Protein AF-X1VQ54-F1 (afdb_monomer_lite)

pLDDT: mean 82.46, std 8.36, range [36.72, 93.38]

InterPro domains:
  IPR002781 Transmembrane protein TauE-like, transmembrane domain [PF01925] (7-146)

Foldseek 3Di:
DLVVVLVVLVVVLVVLVVVVVVVCVVCVVVDDPQADPVQLVVLQVVLLVVVLVVLHNLVSSLVSCVVSVRDDLVCSVVCCCSSCSNSVSVSVVVCPVPPDDDPVVVVVVVVVVVVCCVVVVVVVVPDDSVVVVVVVVVVSVVVVVVVVCCVVVVDVPPDD

Structure (mmCIF, N/CA/C/O backbone):
data_AF-X1VQ54-F1
#
_entry.id   AF-X1VQ54-F1
#
loop_
_atom_site.group_PDB
_atom_site.id
_atom_site.type_symbol
_atom_site.label_atom_id
_atom_site.label_alt_id
_atom_site.label_comp_id
_atom_site.label_asym_id
_atom_site.label_entity_id
_atom_site.label_seq_id
_atom_site.pdbx_PDB_ins_code
_atom_site.Cartn_x
_atom_site.Cartn_y
_atom_site.Cartn_z
_atom_site.occupancy
_atom_site.B_iso_or_equiv
_atom_site.auth_seq_id
_atom_site.auth_comp_id
_atom_site.auth_asym_id
_atom_site.auth_atom_id
_atom_site.pdbx_PDB_model_num
ATOM 1 N N . MET A 1 1 ? 18.776 -9.494 -11.725 1.00 70.81 1 MET A N 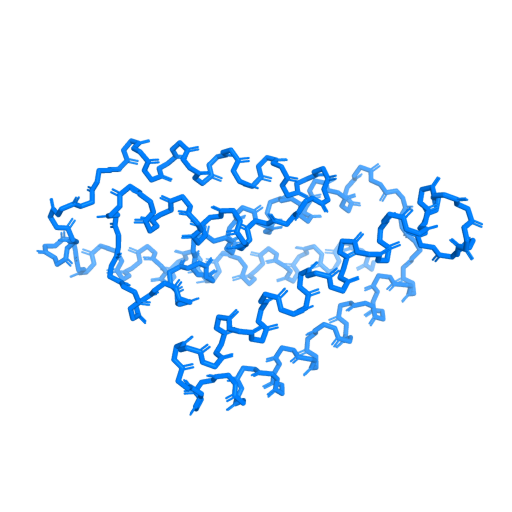1
ATOM 2 C CA . MET A 1 1 ? 18.404 -8.193 -11.116 1.00 70.81 1 MET A CA 1
ATOM 3 C C . MET A 1 1 ? 16.919 -8.109 -10.772 1.00 70.81 1 MET A C 1
ATOM 5 O O . ME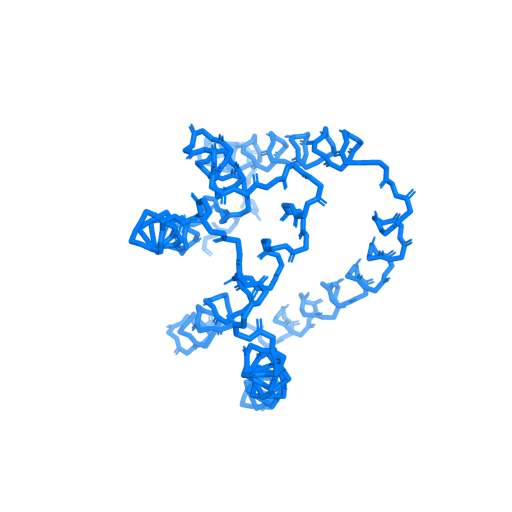T A 1 1 ? 16.638 -7.905 -9.602 1.00 70.81 1 MET A O 1
ATOM 9 N N . ILE A 1 2 ? 15.980 -8.346 -11.703 1.00 76.31 2 ILE A N 1
ATOM 10 C CA . ILE A 1 2 ? 14.527 -8.395 -11.397 1.00 76.31 2 ILE A CA 1
ATOM 11 C C . ILE A 1 2 ? 14.211 -9.440 -10.317 1.00 76.31 2 ILE A C 1
ATOM 13 O O . ILE A 1 2 ? 13.549 -9.127 -9.334 1.00 76.31 2 ILE A O 1
ATOM 17 N N . ALA A 1 3 ? 14.794 -10.638 -10.428 1.00 79.38 3 ALA A N 1
ATOM 18 C CA . ALA A 1 3 ? 14.690 -11.669 -9.394 1.00 79.38 3 ALA A CA 1
ATOM 19 C C . ALA A 1 3 ? 15.133 -11.178 -8.002 1.00 79.38 3 ALA A C 1
ATOM 21 O O . ALA A 1 3 ? 14.549 -11.579 -7.010 1.00 79.38 3 ALA A O 1
ATOM 22 N N . GLY A 1 4 ? 16.108 -10.265 -7.915 1.00 83.56 4 GLY A N 1
ATOM 23 C CA . GLY A 1 4 ? 16.537 -9.680 -6.641 1.00 83.56 4 GLY A CA 1
ATOM 24 C C . GLY A 1 4 ? 15.477 -8.768 -6.019 1.00 83.56 4 GLY A C 1
ATOM 25 O O . GLY A 1 4 ? 15.267 -8.824 -4.812 1.00 83.56 4 GLY A O 1
ATOM 26 N N . ILE A 1 5 ? 14.766 -7.984 -6.838 1.00 84.06 5 ILE A N 1
ATOM 27 C CA . ILE A 1 5 ? 13.640 -7.146 -6.391 1.00 84.06 5 ILE A CA 1
ATOM 28 C C . ILE A 1 5 ? 12.484 -8.032 -5.920 1.00 84.06 5 ILE A C 1
ATOM 30 O O . ILE A 1 5 ? 11.935 -7.797 -4.851 1.00 84.06 5 ILE A O 1
ATOM 34 N N . LEU A 1 6 ? 12.162 -9.083 -6.677 1.00 86.62 6 LEU A N 1
ATOM 35 C CA . LEU A 1 6 ? 11.124 -10.049 -6.311 1.00 86.62 6 LEU A CA 1
ATOM 36 C C . LEU A 1 6 ? 11.483 -10.831 -5.039 1.00 86.62 6 LEU A C 1
ATOM 38 O O . LEU A 1 6 ? 10.632 -11.013 -4.175 1.00 86.62 6 LEU A O 1
ATOM 42 N N . CYS A 1 7 ? 12.744 -11.240 -4.875 1.00 87.75 7 CYS A N 1
ATOM 43 C CA . CYS A 1 7 ? 13.232 -11.852 -3.640 1.00 87.75 7 CYS A CA 1
ATOM 44 C C . CYS A 1 7 ? 13.116 -10.886 -2.456 1.00 87.75 7 CYS A C 1
ATOM 46 O O . CYS A 1 7 ? 12.629 -11.284 -1.402 1.00 87.75 7 CYS A O 1
ATOM 48 N N . ALA A 1 8 ? 13.530 -9.626 -2.620 1.00 88.62 8 ALA A N 1
ATOM 49 C CA . ALA A 1 8 ? 13.418 -8.615 -1.571 1.00 88.62 8 ALA A CA 1
ATOM 50 C C . ALA A 1 8 ? 11.953 -8.365 -1.185 1.00 88.62 8 ALA A C 1
ATOM 52 O O . ALA A 1 8 ? 11.623 -8.393 -0.001 1.00 88.62 8 ALA A O 1
ATOM 53 N N . LEU A 1 9 ? 11.070 -8.204 -2.176 1.00 89.69 9 LEU A N 1
ATOM 54 C CA . LEU A 1 9 ? 9.629 -8.083 -1.968 1.00 89.69 9 LEU A CA 1
ATOM 55 C C . LEU A 1 9 ? 9.089 -9.303 -1.215 1.00 89.69 9 LEU A C 1
ATOM 57 O O . LEU A 1 9 ? 8.417 -9.144 -0.206 1.00 89.69 9 LEU A O 1
ATOM 61 N N . GLY A 1 10 ? 9.461 -10.514 -1.632 1.00 90.44 10 GLY A N 1
ATOM 62 C CA . GLY A 1 10 ? 9.018 -11.758 -1.003 1.00 90.44 10 GLY A CA 1
ATOM 63 C C . GLY A 1 10 ? 9.455 -11.877 0.451 1.00 90.44 10 GLY A C 1
ATOM 64 O O . GLY A 1 10 ? 8.639 -12.202 1.307 1.00 90.44 10 GLY A O 1
ATOM 65 N N . VAL A 1 11 ? 10.714 -11.554 0.759 1.00 92.75 11 VAL A N 1
ATOM 66 C CA . VAL A 1 11 ? 11.225 -11.556 2.139 1.00 92.75 11 VAL A CA 1
ATOM 67 C C . VAL A 1 11 ? 10.475 -10.542 3.002 1.00 92.75 11 VAL A C 1
ATOM 69 O O . VAL A 1 11 ? 10.078 -10.875 4.119 1.00 92.75 11 VAL A O 1
ATOM 72 N N . LEU A 1 12 ? 10.232 -9.332 2.490 1.00 91.00 12 LEU A N 1
ATOM 73 C CA . LEU A 1 12 ? 9.476 -8.301 3.206 1.00 91.00 12 LEU A CA 1
ATOM 74 C C . LEU A 1 12 ? 8.020 -8.724 3.437 1.00 91.00 12 LEU A C 1
ATOM 76 O O . LEU A 1 12 ? 7.526 -8.610 4.558 1.00 91.00 12 LEU A O 1
ATOM 80 N N . THR A 1 13 ? 7.351 -9.270 2.419 1.00 91.88 13 THR A N 1
ATOM 81 C CA . THR A 1 13 ? 5.968 -9.751 2.521 1.00 91.88 13 THR A CA 1
ATOM 82 C C . THR A 1 13 ? 5.853 -10.930 3.484 1.00 91.88 13 THR A 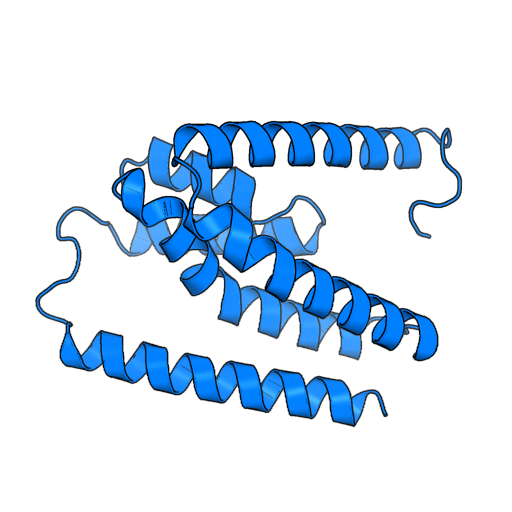C 1
ATOM 84 O O . THR A 1 13 ? 4.932 -10.954 4.295 1.00 91.88 13 THR A O 1
ATOM 87 N N . ILE A 1 14 ? 6.794 -11.881 3.464 1.00 92.81 14 ILE A N 1
ATOM 88 C CA . ILE A 1 14 ? 6.825 -13.008 4.411 1.00 92.81 14 ILE A CA 1
ATOM 89 C C . ILE A 1 14 ? 7.079 -12.506 5.836 1.00 92.81 14 ILE A C 1
ATOM 91 O O . ILE A 1 14 ? 6.402 -12.942 6.766 1.00 92.81 14 ILE A O 1
ATOM 95 N N . GLY A 1 15 ? 8.021 -11.576 6.021 1.00 92.25 15 GLY A N 1
ATOM 96 C CA . GLY A 1 15 ? 8.297 -10.967 7.323 1.00 92.25 15 GLY A CA 1
ATOM 97 C C . GLY A 1 15 ? 7.072 -10.252 7.894 1.00 92.25 15 GLY A C 1
ATOM 98 O O . GLY A 1 15 ? 6.701 -10.477 9.048 1.00 92.25 15 GLY A O 1
ATOM 99 N N . PHE A 1 16 ? 6.395 -9.459 7.061 1.00 92.38 16 PHE A N 1
ATOM 100 C CA . PHE A 1 16 ? 5.136 -8.806 7.406 1.00 92.38 16 PHE A CA 1
ATOM 101 C C . PHE A 1 16 ? 4.037 -9.820 7.737 1.00 92.38 16 PHE A C 1
ATOM 103 O O . PHE A 1 16 ? 3.421 -9.720 8.796 1.00 92.38 16 PHE A O 1
ATOM 110 N N . ALA A 1 17 ? 3.825 -10.831 6.889 1.00 91.06 17 ALA A N 1
ATOM 111 C CA . ALA A 1 17 ? 2.824 -11.869 7.112 1.00 91.06 17 ALA A CA 1
ATOM 112 C C . ALA A 1 17 ? 3.083 -12.623 8.424 1.00 91.06 17 ALA A C 1
ATOM 114 O O . ALA A 1 17 ? 2.154 -12.860 9.189 1.00 91.06 17 ALA A O 1
ATOM 115 N N . GLY A 1 18 ? 4.343 -12.937 8.739 1.00 90.81 18 GLY A N 1
ATOM 116 C CA . GLY A 1 18 ? 4.722 -13.563 10.003 1.00 90.81 18 GLY A CA 1
ATOM 117 C C . GLY A 1 18 ? 4.394 -12.698 11.223 1.00 90.81 18 GLY A C 1
ATOM 118 O O . GLY A 1 18 ? 3.883 -13.214 12.217 1.00 90.81 18 GLY A O 1
ATOM 119 N N . TYR A 1 19 ? 4.648 -11.387 11.156 1.00 91.00 19 TYR A N 1
ATOM 120 C CA . TYR A 1 19 ? 4.283 -10.455 12.228 1.00 91.00 19 TYR A CA 1
ATOM 121 C C . TYR A 1 19 ? 2.762 -10.310 12.359 1.00 91.00 19 TYR A C 1
ATOM 123 O O . TYR A 1 19 ? 2.226 -10.399 13.462 1.00 91.00 19 TYR A O 1
ATOM 131 N N . PHE A 1 20 ? 2.063 -10.176 11.232 1.00 89.38 20 PHE A N 1
ATOM 132 C CA . PHE A 1 20 ? 0.610 -10.071 11.177 1.00 89.38 20 PHE A CA 1
ATOM 133 C C . PHE A 1 20 ? -0.080 -11.327 11.725 1.00 89.38 20 PHE A C 1
ATOM 135 O O . PHE A 1 20 ? -0.980 -11.214 12.551 1.00 89.38 20 PHE A O 1
ATOM 142 N N . LEU A 1 21 ? 0.377 -12.531 11.354 1.00 88.12 21 LEU A N 1
ATOM 143 C CA . LEU A 1 21 ? -0.151 -13.789 11.895 1.00 88.12 21 LEU A CA 1
ATOM 144 C C . LEU A 1 21 ? 0.087 -13.903 13.402 1.00 88.12 21 LEU A C 1
ATOM 146 O O . LEU A 1 21 ? -0.803 -14.354 14.121 1.00 88.12 21 LEU A O 1
ATOM 150 N N . LYS A 1 22 ? 1.270 -13.506 13.887 1.00 89.12 22 LYS A N 1
ATOM 151 C CA . LYS A 1 22 ? 1.572 -13.507 15.324 1.00 89.12 22 LYS A CA 1
ATOM 152 C C . LYS A 1 22 ? 0.650 -12.564 16.090 1.00 89.12 22 LYS A C 1
ATOM 154 O O . LYS A 1 22 ? 0.100 -12.980 17.106 1.00 89.12 22 LYS A O 1
ATOM 159 N N . ASP A 1 23 ? 0.458 -11.339 15.605 1.00 87.25 23 ASP A N 1
ATOM 160 C CA . ASP A 1 23 ? -0.421 -10.363 16.259 1.00 87.25 23 ASP A CA 1
ATOM 161 C C . ASP A 1 23 ? -1.888 -10.815 16.202 1.00 87.25 23 ASP A C 1
ATOM 163 O O . ASP A 1 23 ? -2.595 -10.756 17.208 1.00 87.25 23 ASP A O 1
ATOM 167 N N . LEU A 1 24 ? -2.315 -11.394 15.074 1.00 84.88 24 LEU A N 1
ATOM 168 C CA . LEU A 1 24 ? -3.650 -11.965 14.920 1.00 84.88 24 LEU A CA 1
ATOM 169 C C . LEU A 1 24 ? -3.884 -13.117 15.899 1.00 84.88 24 LEU A C 1
ATOM 171 O O . LEU A 1 24 ? -4.931 -13.156 16.529 1.00 84.88 24 LEU A O 1
ATOM 175 N N . LEU A 1 25 ? -2.926 -14.042 16.047 1.00 84.38 25 LEU A N 1
ATOM 176 C CA . LEU A 1 25 ? -3.008 -15.175 16.977 1.00 84.38 25 LEU A CA 1
ATOM 177 C C . LEU A 1 25 ? -2.990 -14.735 18.445 1.00 84.38 25 LEU A C 1
ATOM 179 O O . LEU A 1 25 ? -3.721 -15.306 19.249 1.00 84.38 25 LEU A O 1
ATOM 183 N N . ALA A 1 26 ? -2.183 -13.729 18.787 1.00 82.94 26 ALA A N 1
ATOM 184 C CA . ALA A 1 26 ? -2.061 -13.221 20.151 1.00 82.94 26 ALA A CA 1
ATOM 185 C C . ALA A 1 26 ? -3.274 -12.388 20.599 1.00 82.94 26 ALA A C 1
ATOM 187 O O . ALA A 1 26 ? -3.553 -12.308 21.793 1.00 82.94 26 ALA A O 1
ATOM 188 N N . LYS A 1 27 ? -3.997 -11.765 19.659 1.00 83.62 27 LYS A N 1
ATOM 189 C CA . LYS A 1 27 ? -5.131 -10.869 19.940 1.00 83.62 27 LYS A CA 1
ATOM 190 C C . LYS A 1 27 ? -6.456 -11.351 19.345 1.00 83.62 27 LYS A C 1
ATOM 192 O O . LYS A 1 27 ? -7.350 -10.535 19.132 1.00 83.62 27 LYS A O 1
ATOM 197 N N . LYS A 1 28 ? -6.624 -12.661 19.118 1.00 69.62 28 LYS A N 1
ATOM 198 C CA . LYS A 1 28 ? -7.872 -13.242 18.573 1.00 69.62 28 LYS A CA 1
ATOM 199 C C . LYS A 1 28 ? -9.127 -12.861 19.359 1.00 69.62 28 LYS A C 1
ATOM 201 O O . LYS A 1 28 ? -10.188 -12.722 18.763 1.00 69.62 28 LYS A O 1
ATOM 206 N N . ASP A 1 29 ? -8.992 -12.637 20.663 1.00 66.12 29 ASP A N 1
ATOM 207 C CA . ASP A 1 29 ? -10.110 -12.260 21.535 1.00 66.12 29 ASP A CA 1
ATOM 208 C C . ASP A 1 29 ? -10.461 -10.758 21.483 1.00 66.12 29 ASP A C 1
ATOM 210 O O . ASP A 1 29 ? -11.489 -10.348 22.017 1.00 66.12 29 ASP A O 1
ATOM 214 N N . ASN A 1 30 ? -9.638 -9.934 20.819 1.00 73.25 30 ASN A N 1
ATOM 215 C CA . ASN A 1 30 ? -9.803 -8.478 20.669 1.00 73.25 30 ASN A CA 1
ATOM 216 C C . ASN A 1 30 ? -10.237 -8.058 19.251 1.00 73.25 30 ASN A C 1
ATOM 218 O O . ASN A 1 30 ? -10.023 -6.916 18.844 1.00 73.25 30 ASN A O 1
ATOM 222 N N . LEU A 1 31 ? -10.826 -8.970 18.477 1.00 73.75 31 LEU A N 1
ATOM 223 C CA . LEU A 1 31 ? -11.374 -8.636 17.163 1.00 73.75 31 LEU A CA 1
ATOM 224 C C . LEU A 1 31 ? -12.628 -7.758 17.305 1.00 73.75 31 LEU A C 1
ATOM 226 O O . LEU A 1 31 ? -13.429 -7.945 18.226 1.00 73.75 31 LEU A O 1
ATOM 230 N N . GLU A 1 32 ? -12.809 -6.808 16.384 1.00 68.75 32 GLU A N 1
ATOM 231 C CA . GLU A 1 32 ? -14.025 -5.992 16.330 1.00 68.75 32 GLU A CA 1
ATOM 232 C C . GLU A 1 32 ? -15.241 -6.902 16.092 1.00 68.75 32 GLU A C 1
ATOM 234 O O . GLU A 1 32 ? -15.343 -7.588 15.076 1.00 68.75 32 GLU A O 1
ATOM 239 N N . LYS A 1 33 ? -16.161 -6.931 17.063 1.00 64.56 33 LYS A N 1
ATOM 240 C CA . LYS A 1 33 ? -17.336 -7.822 17.051 1.00 64.56 33 LYS A CA 1
ATOM 241 C C . LYS A 1 33 ? -18.402 -7.399 16.040 1.00 64.56 33 LYS A C 1
ATOM 243 O O . LYS A 1 33 ? -19.221 -8.224 15.648 1.00 64.56 33 LYS A O 1
ATOM 248 N N . ASP A 1 34 ? -18.370 -6.137 15.621 1.00 66.81 34 ASP A N 1
ATOM 249 C CA . ASP A 1 34 ? -19.335 -5.546 14.691 1.00 66.81 34 ASP A CA 1
ATOM 250 C C . ASP A 1 34 ? -18.922 -5.715 13.214 1.00 66.81 34 ASP A C 1
ATOM 252 O O . ASP A 1 34 ? -19.707 -5.436 12.305 1.00 66.81 34 ASP A O 1
ATOM 256 N N . THR A 1 35 ? -17.704 -6.205 12.952 1.00 74.31 35 THR A N 1
ATOM 257 C CA . THR A 1 35 ? -17.192 -6.415 11.594 1.00 74.31 35 THR A CA 1
ATOM 258 C C . THR A 1 35 ? -17.646 -7.764 11.045 1.00 74.31 35 THR A C 1
ATOM 260 O O . THR A 1 35 ? -17.319 -8.831 11.565 1.00 74.31 35 THR A O 1
ATOM 263 N N . ASN A 1 36 ? -18.355 -7.736 9.920 1.00 82.25 36 ASN A N 1
ATOM 264 C CA . ASN A 1 36 ? -18.716 -8.934 9.185 1.00 82.25 36 ASN A CA 1
ATOM 265 C C . ASN A 1 36 ? -17.584 -9.313 8.223 1.00 82.25 36 ASN A C 1
ATOM 267 O O . ASN A 1 36 ? -17.372 -8.671 7.191 1.00 82.25 36 ASN A O 1
ATOM 271 N N . PHE A 1 37 ? -16.897 -10.412 8.538 1.00 81.19 37 PHE A N 1
ATOM 272 C CA . PHE A 1 37 ? -15.783 -10.920 7.741 1.00 81.19 37 PHE A CA 1
ATOM 273 C C . PHE A 1 37 ? -16.144 -11.139 6.264 1.00 81.19 37 PHE A C 1
ATOM 275 O O . PHE A 1 37 ? -15.341 -10.822 5.393 1.00 81.19 37 PHE A O 1
ATOM 282 N N . ALA A 1 38 ? -17.352 -11.625 5.959 1.00 84.44 38 ALA A N 1
ATOM 283 C CA . ALA A 1 38 ? -17.765 -11.879 4.579 1.00 84.44 38 ALA A CA 1
ATOM 284 C C . ALA A 1 38 ? -17.928 -10.577 3.778 1.00 84.44 38 ALA A C 1
ATOM 286 O O . ALA A 1 38 ? -17.527 -10.509 2.617 1.00 84.44 38 ALA A O 1
ATOM 287 N N . ILE A 1 39 ? -18.467 -9.528 4.409 1.00 84.31 39 ILE A N 1
ATOM 288 C CA . ILE A 1 39 ? -18.622 -8.208 3.783 1.00 84.31 39 ILE A CA 1
ATOM 289 C C . ILE A 1 39 ? -17.247 -7.567 3.587 1.00 84.31 39 ILE A C 1
ATOM 291 O O . ILE A 1 39 ? -16.939 -7.112 2.489 1.00 84.31 39 ILE A O 1
ATOM 295 N N . ALA A 1 40 ? -16.394 -7.582 4.613 1.00 85.50 40 ALA A N 1
ATOM 296 C CA . ALA A 1 40 ? -15.042 -7.035 4.528 1.00 85.50 40 ALA A CA 1
ATOM 297 C C . ALA A 1 40 ? -14.183 -7.756 3.470 1.00 85.50 40 ALA A C 1
ATOM 299 O O . ALA A 1 40 ? -13.487 -7.100 2.695 1.00 85.50 40 ALA A O 1
ATOM 300 N N . ALA A 1 41 ? -14.276 -9.088 3.385 1.00 86.19 41 ALA A N 1
ATOM 301 C CA . ALA A 1 41 ? -13.594 -9.882 2.366 1.00 86.19 41 ALA A CA 1
ATOM 302 C C . ALA A 1 41 ? -14.125 -9.587 0.955 1.00 86.19 41 ALA A C 1
ATOM 304 O O . ALA A 1 41 ? -13.332 -9.424 0.030 1.00 86.19 41 ALA A O 1
ATOM 305 N N . GLY A 1 42 ? -15.447 -9.461 0.792 1.00 89.62 42 GLY A N 1
ATOM 306 C CA . GLY A 1 42 ? -16.063 -9.081 -0.480 1.00 89.62 42 GLY A CA 1
ATOM 307 C C . GLY A 1 42 ? -15.626 -7.692 -0.948 1.00 89.62 42 GLY A C 1
ATOM 308 O O . GLY A 1 42 ? -15.237 -7.531 -2.102 1.00 89.62 42 GLY A O 1
ATOM 309 N N . ILE A 1 43 ? -15.610 -6.708 -0.041 1.00 89.25 43 ILE A N 1
ATOM 310 C CA . ILE A 1 43 ? -15.095 -5.361 -0.317 1.00 89.25 43 ILE A CA 1
ATOM 311 C C . ILE A 1 43 ? -13.632 -5.448 -0.750 1.00 89.25 43 ILE A C 1
ATOM 313 O O . ILE A 1 43 ? -13.310 -4.989 -1.839 1.00 89.25 43 ILE A O 1
ATOM 317 N N . GLY A 1 44 ? -12.772 -6.079 0.055 1.00 88.31 44 GLY A N 1
ATOM 318 C CA . GLY A 1 44 ? -11.341 -6.188 -0.233 1.00 88.31 44 GLY A CA 1
ATOM 319 C C . GLY A 1 44 ? -11.043 -6.894 -1.557 1.00 88.31 44 GLY A C 1
ATOM 320 O O . GLY A 1 44 ? -10.149 -6.475 -2.289 1.00 88.31 44 GLY A O 1
ATOM 321 N N . PHE A 1 45 ? -11.803 -7.937 -1.899 1.00 88.94 45 PHE A N 1
ATOM 322 C CA . PHE A 1 45 ? -11.670 -8.623 -3.182 1.00 88.94 45 PHE A CA 1
ATOM 323 C C . PHE A 1 45 ? -12.015 -7.697 -4.349 1.00 88.94 45 PHE A C 1
ATOM 325 O O . PHE A 1 45 ? -11.220 -7.547 -5.271 1.00 88.94 45 PHE A O 1
ATOM 332 N N . VAL A 1 46 ? -13.176 -7.038 -4.291 1.00 89.12 46 VAL A N 1
ATOM 333 C CA . VAL A 1 46 ? -13.637 -6.142 -5.357 1.00 89.12 46 VAL A CA 1
ATOM 334 C C . VAL A 1 46 ? -12.683 -4.958 -5.521 1.00 89.12 46 VAL A C 1
ATOM 336 O O . VAL A 1 46 ? -12.314 -4.618 -6.642 1.00 89.12 46 VAL A O 1
ATOM 339 N N . THR A 1 47 ? -12.239 -4.346 -4.423 1.00 90.31 47 THR A N 1
ATOM 340 C CA . THR A 1 47 ? -11.379 -3.158 -4.474 1.00 90.31 47 THR A CA 1
ATOM 341 C C . THR A 1 47 ? -9.982 -3.466 -4.989 1.00 90.31 47 THR A C 1
ATOM 343 O O . THR A 1 47 ? -9.486 -2.703 -5.808 1.00 90.31 47 THR A O 1
ATOM 346 N N . ASN A 1 48 ? -9.368 -4.575 -4.567 1.00 90.12 48 ASN A N 1
ATOM 347 C CA . ASN A 1 48 ? -8.051 -4.976 -5.076 1.00 90.12 48 ASN A CA 1
ATOM 348 C C . ASN A 1 48 ? -8.140 -5.514 -6.513 1.00 90.12 48 ASN A C 1
ATOM 350 O O . ASN A 1 48 ? -7.268 -5.250 -7.329 1.00 90.12 48 ASN A O 1
ATOM 354 N N . PHE A 1 49 ? -9.245 -6.166 -6.897 1.00 87.31 49 PHE A N 1
ATOM 355 C CA . PHE A 1 49 ? -9.474 -6.514 -8.301 1.00 87.31 49 PHE A CA 1
ATOM 356 C C . PHE A 1 49 ? -9.511 -5.266 -9.193 1.00 87.31 49 PHE A C 1
ATOM 358 O O . PHE A 1 49 ? -8.833 -5.208 -10.214 1.00 87.31 49 PHE A O 1
ATOM 365 N N . PHE A 1 50 ? -10.250 -4.229 -8.797 1.00 85.31 50 PHE A N 1
ATOM 366 C CA . PHE A 1 50 ? -10.256 -2.959 -9.526 1.00 85.31 50 PHE A CA 1
ATOM 367 C C . PHE A 1 50 ? -8.917 -2.205 -9.447 1.00 85.31 50 PHE A C 1
ATOM 369 O O . PHE A 1 50 ? -8.611 -1.430 -10.357 1.00 85.31 50 PHE A O 1
ATOM 376 N N . ASP A 1 51 ? -8.098 -2.455 -8.423 1.00 87.50 51 ASP A N 1
ATOM 377 C CA . ASP A 1 51 ? -6.732 -1.930 -8.329 1.00 87.50 51 ASP A CA 1
ATOM 378 C C . ASP A 1 51 ? -5.850 -2.458 -9.464 1.00 87.50 51 ASP A C 1
ATOM 380 O O . ASP A 1 51 ? -5.188 -1.679 -10.146 1.00 87.50 51 ASP A O 1
ATOM 384 N N . THR A 1 52 ? -5.974 -3.748 -9.799 1.00 83.75 52 THR A N 1
ATOM 385 C CA . THR A 1 52 ? -5.280 -4.332 -10.964 1.00 83.75 52 THR A CA 1
ATOM 386 C C . THR A 1 52 ? -5.677 -3.697 -12.302 1.00 83.75 52 THR A C 1
ATOM 388 O O . THR A 1 52 ? -4.914 -3.747 -13.265 1.00 83.75 52 THR A O 1
ATOM 391 N N . LEU A 1 53 ? -6.850 -3.058 -12.369 1.00 80.50 53 LEU A N 1
ATOM 392 C CA . LEU A 1 53 ? -7.316 -2.300 -13.536 1.00 80.50 53 LEU A CA 1
ATOM 393 C C . LEU A 1 53 ? -6.882 -0.822 -13.505 1.00 80.50 53 LEU A C 1
ATOM 395 O O . LEU A 1 53 ? -7.208 -0.067 -14.423 1.00 80.50 53 LEU A O 1
ATOM 399 N N . GLY A 1 54 ? -6.153 -0.404 -12.467 1.00 72.81 54 GLY A N 1
ATOM 400 C CA . GLY A 1 54 ? -5.608 0.941 -12.296 1.00 72.81 54 GLY A CA 1
ATOM 401 C C . GLY A 1 54 ? -6.527 1.925 -11.571 1.00 72.81 54 GLY A C 1
ATOM 402 O O . GLY A 1 54 ? -6.258 3.122 -11.604 1.00 72.81 54 GLY A O 1
ATOM 403 N N . ILE A 1 55 ? -7.615 1.469 -10.936 1.00 77.19 55 ILE A N 1
ATOM 404 C CA . ILE A 1 55 ? -8.557 2.358 -10.224 1.00 77.19 55 ILE A CA 1
ATOM 405 C C . ILE A 1 55 ? -8.008 2.796 -8.853 1.00 77.19 55 ILE A C 1
ATOM 407 O O . ILE A 1 55 ? -8.333 3.889 -8.384 1.00 77.19 55 ILE A O 1
ATOM 411 N N . GLY A 1 56 ? -7.163 1.976 -8.220 1.00 77.94 56 GLY A N 1
ATOM 412 C CA . GLY A 1 56 ? -6.692 2.181 -6.850 1.00 77.94 56 GLY A CA 1
ATOM 413 C C . GLY A 1 56 ? -7.563 1.463 -5.813 1.00 77.94 56 GLY A C 1
ATOM 414 O O . GLY A 1 56 ? -8.788 1.575 -5.836 1.00 77.94 56 GLY A O 1
ATOM 415 N N . SER A 1 57 ? -6.947 0.778 -4.847 1.00 82.69 57 SER A N 1
ATOM 416 C CA . SER A 1 57 ? -7.659 0.058 -3.773 1.00 82.69 57 SER A CA 1
ATOM 417 C C . SER A 1 57 ? -8.065 0.940 -2.582 1.00 82.69 57 SER A C 1
ATOM 419 O O . SER A 1 57 ? -9.133 0.750 -2.001 1.00 82.69 57 SER A O 1
ATOM 421 N N . PHE A 1 58 ? -7.268 1.952 -2.224 1.00 81.19 58 PHE A N 1
ATOM 422 C CA . PHE A 1 58 ? -7.426 2.707 -0.966 1.00 81.19 58 PHE A CA 1
ATOM 423 C C . PHE A 1 58 ? -8.719 3.535 -0.894 1.00 81.19 58 PHE A C 1
ATOM 425 O O . PHE A 1 58 ? -9.396 3.561 0.138 1.00 81.19 58 PHE A O 1
ATOM 432 N N . ALA A 1 59 ? -9.084 4.205 -1.989 1.00 78.81 59 ALA A N 1
ATOM 433 C CA . ALA A 1 59 ? -10.270 5.055 -2.058 1.00 78.81 59 ALA A CA 1
ATOM 434 C C . ALA A 1 59 ? -11.589 4.268 -1.990 1.00 78.81 59 ALA A C 1
ATOM 436 O O . ALA A 1 59 ? -12.399 4.547 -1.096 1.00 78.81 59 ALA A O 1
ATOM 437 N N . PRO A 1 60 ? -11.826 3.276 -2.875 1.00 83.75 60 PRO A N 1
ATOM 438 C CA . PRO A 1 60 ? -13.064 2.513 -2.832 1.00 83.75 60 PRO A CA 1
ATOM 439 C C . PRO A 1 60 ? -13.149 1.657 -1.564 1.00 83.75 60 PRO A C 1
ATOM 441 O O . PRO A 1 60 ? -14.235 1.528 -1.002 1.00 83.75 60 PRO A O 1
ATOM 444 N N . MET A 1 61 ? -12.024 1.156 -1.039 1.00 87.19 61 MET A N 1
ATOM 445 C CA . MET A 1 61 ? -12.019 0.401 0.215 1.00 87.19 61 MET A CA 1
ATOM 446 C C . MET A 1 61 ? -12.400 1.279 1.410 1.00 87.19 61 MET A C 1
ATOM 448 O O . MET A 1 61 ? -13.234 0.870 2.214 1.00 87.19 61 MET A O 1
ATOM 452 N N . THR A 1 62 ? -11.908 2.521 1.480 1.00 84.50 62 THR A N 1
ATOM 453 C CA . THR A 1 62 ? -12.357 3.503 2.486 1.00 84.50 62 THR A CA 1
ATOM 454 C C . THR A 1 62 ? -13.863 3.758 2.392 1.00 84.50 62 THR A C 1
ATOM 456 O O . THR A 1 62 ? -14.568 3.720 3.403 1.00 84.50 62 THR A O 1
ATOM 459 N N . ALA A 1 63 ? -14.368 4.016 1.181 1.00 83.75 63 ALA A N 1
ATOM 460 C CA . ALA A 1 63 ? -15.771 4.351 0.956 1.00 83.75 63 ALA A CA 1
ATOM 461 C C . ALA A 1 63 ? -16.710 3.195 1.332 1.00 83.75 63 ALA A C 1
ATOM 463 O O . ALA A 1 63 ? -17.712 3.409 2.015 1.00 83.75 63 ALA A O 1
ATOM 464 N N . LEU A 1 64 ? -16.367 1.970 0.929 1.00 85.38 64 LEU A N 1
ATOM 465 C CA . LEU A 1 64 ? -17.175 0.783 1.189 1.00 85.38 64 LEU A CA 1
ATOM 466 C C . LEU A 1 64 ? -17.116 0.369 2.661 1.00 85.38 64 LEU A C 1
ATOM 468 O O . LEU A 1 64 ? -18.160 0.139 3.264 1.00 85.38 64 LEU A O 1
ATOM 472 N N . LEU A 1 65 ? -15.933 0.338 3.279 1.00 85.69 65 LEU A N 1
ATOM 473 C CA . LEU A 1 65 ? -15.806 -0.032 4.693 1.00 85.69 65 LEU A CA 1
ATOM 474 C C . LEU A 1 65 ? -16.574 0.928 5.607 1.00 85.69 65 LEU A C 1
ATOM 476 O O . LEU A 1 65 ? -17.237 0.488 6.547 1.00 85.69 65 LEU A O 1
ATOM 480 N N . ARG A 1 66 ? -16.564 2.226 5.286 1.00 81.19 66 ARG A N 1
ATOM 481 C CA . ARG A 1 66 ? -17.361 3.231 5.993 1.00 81.19 66 ARG A CA 1
ATOM 482 C C . ARG A 1 66 ? -18.854 3.117 5.684 1.00 81.19 66 ARG A C 1
ATOM 484 O O . ARG A 1 66 ? -19.673 3.189 6.597 1.00 81.19 66 ARG A O 1
ATOM 491 N N . GLY A 1 67 ? -19.215 2.903 4.418 1.00 81.75 67 GLY A N 1
ATOM 492 C CA . GLY A 1 67 ? -20.604 2.740 3.978 1.00 81.75 67 GLY A CA 1
ATOM 493 C C . GLY A 1 67 ? -21.302 1.546 4.634 1.00 81.75 67 GLY A C 1
ATOM 494 O O . GLY A 1 67 ? -22.450 1.658 5.057 1.00 81.75 67 GLY A O 1
ATOM 495 N N . PHE A 1 68 ? -20.579 0.438 4.808 1.00 83.00 68 PHE A N 1
ATOM 496 C CA . PHE A 1 68 ? -21.051 -0.757 5.511 1.00 83.00 68 PHE A CA 1
ATOM 497 C C . PHE A 1 68 ? -20.778 -0.733 7.026 1.00 83.00 68 PHE A C 1
ATOM 499 O O . PHE A 1 68 ? -21.020 -1.740 7.692 1.00 83.00 68 PHE A O 1
ATOM 506 N N . LYS A 1 69 ? -20.283 0.390 7.575 1.00 80.38 69 LYS A N 1
ATOM 507 C CA . LYS A 1 69 ? -19.954 0.583 9.003 1.00 80.38 69 LYS A CA 1
ATOM 508 C C . LYS A 1 69 ? -19.102 -0.552 9.591 1.00 80.38 69 LYS A C 1
ATOM 510 O O . LYS A 1 69 ? -19.348 -1.006 10.700 1.00 80.38 69 LYS A O 1
ATOM 515 N N . GLN A 1 70 ? -18.131 -1.036 8.819 1.00 76.88 70 GLN A N 1
ATOM 516 C CA . GLN A 1 70 ? -17.344 -2.224 9.162 1.00 76.88 70 GLN A CA 1
ATOM 517 C C . GLN A 1 70 ? -16.173 -1.943 10.106 1.00 76.88 70 GLN A C 1
ATOM 519 O O . GLN A 1 70 ? -15.687 -2.883 10.723 1.00 76.88 70 GLN A O 1
ATOM 524 N N . ILE A 1 71 ? -15.709 -0.692 10.186 1.00 76.50 71 ILE A N 1
ATOM 525 C CA . ILE A 1 71 ? -14.548 -0.273 10.984 1.00 76.50 71 ILE A CA 1
ATOM 526 C C . ILE A 1 71 ? -14.711 1.170 11.464 1.00 76.50 71 ILE A C 1
ATOM 528 O O . ILE A 1 71 ? -15.338 1.995 10.795 1.00 76.50 71 ILE A O 1
ATOM 532 N N . HIS A 1 72 ? -14.101 1.485 12.606 1.00 74.69 72 HIS A N 1
ATOM 533 C CA . HIS A 1 72 ? -14.063 2.842 13.147 1.00 74.69 72 HIS A CA 1
ATOM 534 C C . HIS A 1 72 ? -13.193 3.779 12.292 1.00 74.69 72 HIS A C 1
ATOM 536 O O . HIS A 1 72 ? -12.070 3.426 11.928 1.00 74.69 72 HIS A O 1
ATOM 542 N N . ASP A 1 73 ? -13.667 5.012 12.058 1.00 69.75 73 ASP A N 1
ATOM 543 C CA . ASP A 1 73 ? -13.011 6.019 11.199 1.00 69.75 73 ASP A CA 1
ATOM 544 C C . ASP A 1 73 ? -11.520 6.249 11.557 1.00 69.75 73 ASP A C 1
ATOM 546 O O . ASP A 1 73 ? -10.685 6.434 10.667 1.00 69.75 73 ASP A O 1
ATOM 550 N N . ARG A 1 74 ? -11.164 6.111 12.844 1.00 70.25 74 ARG A N 1
ATOM 551 C CA . ARG A 1 74 ? -9.799 6.294 13.363 1.00 70.25 74 ARG A CA 1
ATOM 552 C C . ARG A 1 74 ? -8.783 5.255 12.932 1.00 70.25 74 ARG A C 1
ATOM 554 O O . ARG A 1 74 ? -7.606 5.578 12.768 1.00 70.25 74 ARG A O 1
ATOM 561 N N . VAL A 1 75 ? -9.210 4.011 12.765 1.00 78.12 75 VAL A N 1
ATOM 562 C CA . VAL A 1 75 ? -8.297 2.920 12.409 1.00 78.12 75 VAL A CA 1
ATOM 563 C C . VAL A 1 75 ? -8.214 2.708 10.903 1.00 78.12 75 VAL A C 1
ATOM 565 O O . VAL A 1 75 ? -7.280 2.049 10.458 1.00 78.12 75 VAL A O 1
ATOM 568 N N . ILE A 1 76 ? -9.102 3.330 10.110 1.00 78.19 76 ILE A N 1
ATOM 569 C CA . ILE A 1 76 ? -9.167 3.167 8.649 1.00 78.19 76 ILE A CA 1
ATOM 570 C C . ILE A 1 76 ? -7.787 3.284 7.979 1.00 78.19 76 ILE A C 1
ATOM 572 O O . ILE A 1 76 ? -7.415 2.344 7.277 1.00 78.19 76 ILE A O 1
ATOM 576 N N . PRO A 1 77 ? -6.981 4.349 8.187 1.00 76.50 77 PRO A N 1
ATOM 577 C CA . PRO A 1 77 ? -5.715 4.486 7.462 1.00 76.50 77 PRO A CA 1
ATOM 578 C C . PRO A 1 77 ? -4.724 3.352 7.762 1.00 76.50 77 PRO A C 1
ATOM 580 O O . PRO A 1 77 ? -4.025 2.883 6.866 1.00 76.50 77 PRO A O 1
ATOM 583 N N . GLY A 1 78 ? -4.681 2.894 9.017 1.00 79.12 78 GLY A N 1
ATOM 584 C CA . GLY A 1 78 ? -3.840 1.774 9.435 1.00 79.12 78 GLY A CA 1
ATOM 585 C C . GLY A 1 78 ? -4.356 0.440 8.900 1.00 79.12 78 GLY A C 1
ATOM 586 O O . GLY A 1 78 ? -3.579 -0.341 8.353 1.00 79.12 78 GLY A O 1
ATOM 587 N N . THR A 1 79 ? -5.669 0.216 8.993 1.00 85.12 79 THR A N 1
ATOM 588 C CA . THR A 1 79 ? -6.337 -0.988 8.489 1.00 85.12 79 THR A CA 1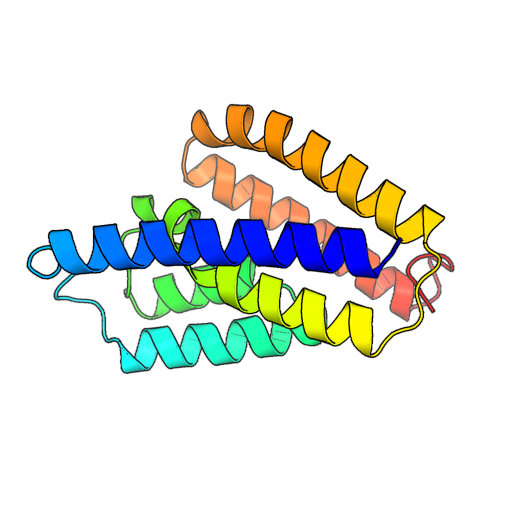
ATOM 589 C C . THR A 1 79 ? -6.104 -1.159 6.997 1.00 85.12 79 THR A C 1
ATOM 591 O O . THR A 1 79 ? -5.708 -2.243 6.593 1.00 85.12 79 THR A O 1
ATOM 594 N N . LEU A 1 80 ? -6.263 -0.098 6.197 1.00 84.12 80 LEU A N 1
ATOM 595 C CA . LEU A 1 80 ? -6.031 -0.135 4.749 1.00 84.12 80 LEU A CA 1
ATOM 596 C C . LEU A 1 80 ? -4.600 -0.547 4.406 1.00 84.12 80 LEU A C 1
ATOM 598 O O . LEU A 1 80 ? -4.388 -1.396 3.545 1.00 84.12 80 LEU A O 1
ATOM 602 N N . ASN A 1 81 ? -3.615 0.026 5.103 1.00 85.94 81 ASN A N 1
ATOM 603 C CA . ASN A 1 81 ? -2.213 -0.279 4.846 1.00 85.94 81 ASN A CA 1
ATOM 604 C C . ASN A 1 81 ? -1.923 -1.762 5.129 1.00 85.94 81 ASN A C 1
ATOM 606 O O . ASN A 1 81 ? -1.359 -2.470 4.299 1.00 85.94 81 ASN A O 1
ATOM 610 N N . VAL A 1 82 ? -2.406 -2.269 6.265 1.00 88.00 82 VAL A N 1
ATOM 611 C CA . VAL A 1 82 ? -2.235 -3.676 6.644 1.00 88.00 82 VAL A CA 1
ATOM 612 C C . VAL A 1 82 ? -3.001 -4.615 5.704 1.00 88.00 82 VAL A C 1
ATOM 614 O O . VAL A 1 82 ? -2.432 -5.602 5.238 1.00 88.00 82 VAL A O 1
ATOM 617 N N . SER A 1 83 ? -4.262 -4.311 5.386 1.00 88.06 83 SER A N 1
ATOM 618 C CA . SER A 1 83 ? -5.124 -5.177 4.575 1.00 88.06 83 SER A CA 1
ATOM 619 C C . SER A 1 83 ? -4.692 -5.256 3.115 1.00 88.06 83 SER A C 1
ATOM 621 O O . SER A 1 83 ? -4.822 -6.317 2.510 1.00 88.06 83 SER A O 1
ATOM 623 N N . CYS A 1 84 ? -4.172 -4.163 2.550 1.00 89.25 84 CYS A N 1
ATOM 624 C CA . CYS A 1 84 ? -3.743 -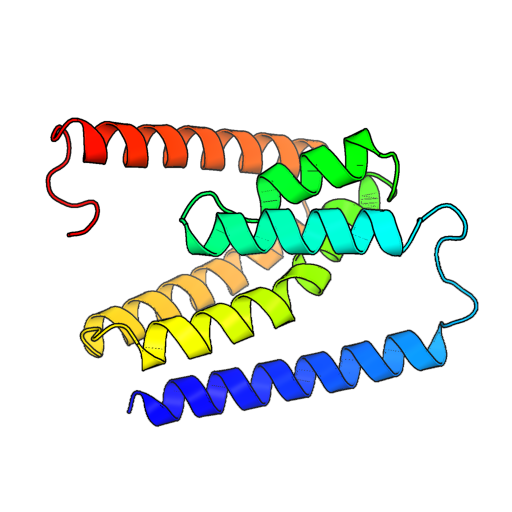4.113 1.153 1.00 89.25 84 CYS A CA 1
ATOM 625 C C . CYS A 1 84 ? -2.302 -4.599 0.943 1.00 89.25 84 CYS A C 1
ATOM 627 O O . CYS A 1 84 ? -1.945 -4.921 -0.184 1.00 89.25 84 CYS A O 1
ATOM 629 N N . THR A 1 85 ? -1.475 -4.721 1.990 1.00 90.56 85 THR A N 1
ATOM 630 C CA . THR A 1 85 ? -0.048 -5.075 1.835 1.00 90.56 85 THR A CA 1
ATOM 631 C C . THR A 1 85 ? 0.156 -6.412 1.111 1.00 90.56 85 THR A C 1
ATOM 633 O O . THR A 1 85 ? 0.953 -6.495 0.179 1.00 90.56 85 THR A O 1
ATOM 636 N N . ILE A 1 86 ? -0.549 -7.470 1.528 1.00 91.06 86 ILE A N 1
ATOM 637 C CA . ILE A 1 86 ? -0.411 -8.803 0.917 1.00 91.06 86 ILE A CA 1
ATOM 638 C C . ILE A 1 86 ? -1.034 -8.845 -0.492 1.00 91.06 86 ILE A C 1
ATOM 640 O O . ILE A 1 86 ? -0.344 -9.318 -1.397 1.00 91.06 86 ILE A O 1
ATOM 644 N N . PRO A 1 87 ? -2.271 -8.347 -0.715 1.00 91.44 87 PRO A N 1
ATOM 645 C CA . PRO A 1 87 ? -2.848 -8.236 -2.056 1.00 91.44 87 PRO A CA 1
ATOM 646 C C . PRO A 1 87 ? -1.942 -7.493 -3.041 1.00 91.44 87 PRO A C 1
ATOM 648 O O . PRO A 1 87 ? -1.559 -8.066 -4.054 1.00 91.44 87 PRO A O 1
ATOM 651 N N . VAL A 1 88 ? -1.487 -6.286 -2.695 1.00 90.44 88 VAL A N 1
ATOM 652 C CA . VAL A 1 88 ? -0.641 -5.461 -3.573 1.00 90.44 88 VAL A CA 1
ATOM 653 C C . VAL A 1 88 ? 0.723 -6.112 -3.813 1.00 90.44 88 VAL A C 1
ATOM 655 O O . VAL A 1 88 ? 1.265 -6.036 -4.914 1.00 90.44 88 VAL A O 1
ATOM 658 N N . ALA A 1 89 ? 1.289 -6.808 -2.820 1.00 91.81 89 ALA A N 1
ATOM 659 C CA . ALA A 1 89 ? 2.502 -7.590 -3.039 1.00 91.81 89 ALA A CA 1
ATOM 660 C C . ALA A 1 89 ? 2.269 -8.714 -4.062 1.00 91.81 89 ALA A C 1
ATOM 662 O O . ALA A 1 89 ? 3.090 -8.893 -4.961 1.00 91.81 89 ALA A O 1
ATOM 663 N N . ALA A 1 90 ? 1.153 -9.443 -3.962 1.00 91.62 90 ALA A N 1
ATOM 664 C CA . ALA A 1 90 ? 0.791 -10.479 -4.928 1.00 91.62 90 ALA A CA 1
ATOM 665 C C . ALA A 1 90 ? 0.573 -9.898 -6.336 1.00 91.62 90 ALA A C 1
ATOM 667 O O . ALA A 1 90 ? 1.078 -10.457 -7.309 1.00 91.62 90 ALA A O 1
ATOM 668 N N . GLU A 1 91 ? -0.098 -8.752 -6.445 1.00 90.19 91 GLU A N 1
ATOM 669 C CA . GLU A 1 91 ? -0.263 -8.020 -7.704 1.00 90.19 91 GLU A CA 1
ATOM 670 C C . GLU A 1 91 ? 1.088 -7.635 -8.308 1.00 90.19 91 GLU A C 1
ATOM 672 O O . GLU A 1 91 ? 1.331 -7.886 -9.486 1.00 90.19 91 GLU A O 1
ATOM 677 N N . ALA A 1 92 ? 2.012 -7.108 -7.500 1.00 89.38 92 ALA A N 1
ATOM 678 C CA . ALA A 1 92 ? 3.357 -6.771 -7.951 1.00 89.38 92 ALA A CA 1
ATOM 679 C C . ALA A 1 92 ? 4.125 -8.003 -8.460 1.00 89.38 92 ALA A C 1
ATOM 681 O O . ALA A 1 92 ? 4.796 -7.914 -9.489 1.00 89.38 92 ALA A O 1
ATOM 682 N N . PHE A 1 93 ? 4.001 -9.162 -7.802 1.00 89.38 93 PHE A N 1
ATOM 683 C CA . PHE A 1 93 ? 4.575 -10.416 -8.304 1.00 89.38 93 PHE A CA 1
ATOM 684 C C . PHE A 1 93 ? 4.002 -10.802 -9.669 1.00 89.38 93 PHE A C 1
ATOM 686 O O . PHE A 1 93 ? 4.767 -11.136 -10.573 1.00 89.38 93 PHE A O 1
ATOM 693 N N . ILE A 1 94 ? 2.678 -10.735 -9.826 1.00 88.75 94 ILE A N 1
ATOM 694 C CA . ILE A 1 94 ? 1.995 -11.084 -11.076 1.00 88.75 94 ILE A CA 1
ATOM 695 C C . ILE A 1 94 ? 2.398 -10.112 -12.189 1.00 88.75 94 ILE A C 1
ATOM 697 O O . ILE A 1 94 ? 2.821 -10.546 -13.257 1.00 88.75 94 ILE A O 1
ATOM 701 N N . PHE A 1 95 ? 2.333 -8.803 -11.946 1.00 86.62 95 PHE A N 1
ATOM 702 C CA . PHE A 1 95 ? 2.612 -7.798 -12.967 1.00 86.62 95 PHE A CA 1
ATOM 703 C C . PHE A 1 95 ? 4.075 -7.752 -13.384 1.00 86.62 95 PHE A C 1
ATOM 705 O O . PHE A 1 95 ? 4.347 -7.657 -14.574 1.00 86.62 95 PHE A O 1
ATOM 712 N N . ILE A 1 96 ? 5.023 -7.877 -12.453 1.00 86.94 96 ILE A N 1
ATOM 713 C CA . ILE A 1 96 ? 6.450 -7.920 -12.808 1.00 86.94 96 ILE A CA 1
ATOM 714 C C . ILE A 1 96 ? 6.792 -9.216 -13.562 1.00 86.94 96 ILE A C 1
ATOM 716 O O . ILE A 1 96 ? 7.712 -9.218 -14.378 1.00 86.94 96 ILE A O 1
ATOM 720 N N . ALA A 1 97 ? 6.079 -10.317 -13.299 1.00 82.75 97 ALA A N 1
ATOM 721 C CA . ALA A 1 97 ? 6.288 -11.579 -14.006 1.00 82.75 97 ALA A CA 1
ATOM 722 C C . ALA A 1 97 ? 5.662 -11.596 -15.410 1.00 82.75 97 ALA A C 1
ATOM 724 O O . ALA A 1 97 ? 6.221 -12.217 -16.311 1.00 82.75 97 ALA A O 1
ATOM 725 N N . VAL A 1 98 ? 4.507 -10.948 -15.592 1.00 84.88 98 VAL A N 1
ATOM 726 C CA . VAL A 1 98 ? 3.739 -10.973 -16.849 1.00 84.88 98 VAL A CA 1
ATOM 727 C C . VAL A 1 98 ? 4.104 -9.816 -17.782 1.00 84.88 98 VAL A C 1
ATOM 729 O O . VAL A 1 98 ? 4.092 -9.991 -18.998 1.00 84.88 98 VAL A O 1
ATOM 732 N N . ILE A 1 99 ? 4.420 -8.638 -17.240 1.00 82.19 99 ILE A N 1
ATOM 733 C CA . ILE A 1 99 ? 4.677 -7.421 -18.015 1.00 82.19 99 ILE A CA 1
ATOM 734 C C . ILE A 1 99 ? 6.182 -7.178 -18.099 1.00 82.19 99 ILE A C 1
ATOM 736 O O . ILE A 1 99 ? 6.873 -7.045 -17.088 1.00 82.19 99 ILE A O 1
ATOM 740 N N . GLU A 1 100 ? 6.696 -7.066 -19.321 1.00 76.75 100 GLU A N 1
ATOM 741 C CA . GLU A 1 100 ? 8.106 -6.777 -19.554 1.00 76.75 100 GLU A CA 1
ATOM 742 C C . GLU A 1 100 ? 8.408 -5.298 -19.258 1.00 76.75 100 GLU A C 1
ATOM 744 O O . GLU A 1 100 ? 8.032 -4.391 -20.000 1.00 76.75 100 GLU A O 1
ATOM 749 N N . VAL A 1 101 ? 9.091 -5.042 -18.140 1.00 80.75 101 VAL A N 1
ATOM 750 C CA . VAL A 1 101 ? 9.469 -3.692 -17.697 1.00 80.75 101 VAL A CA 1
ATOM 751 C C . VAL A 1 101 ? 10.973 -3.457 -17.789 1.00 80.75 101 VAL A C 1
ATOM 753 O O . VAL A 1 101 ? 11.795 -4.293 -17.407 1.00 80.75 101 VAL A O 1
ATOM 756 N N . LYS A 1 102 ? 11.353 -2.251 -18.230 1.00 85.31 102 LYS A N 1
ATOM 757 C CA . LYS A 1 102 ? 12.753 -1.804 -18.224 1.00 85.31 102 LYS A CA 1
ATOM 758 C C . LYS A 1 102 ? 13.272 -1.737 -16.787 1.00 85.31 102 LYS A C 1
ATOM 760 O O . LYS A 1 102 ? 12.738 -1.010 -15.951 1.00 85.31 102 LYS A O 1
ATOM 765 N N . ILE A 1 103 ? 14.373 -2.440 -16.522 1.00 81.38 103 ILE A N 1
ATOM 766 C CA . ILE A 1 103 ? 14.945 -2.594 -15.173 1.00 81.38 103 ILE A CA 1
ATOM 767 C C . ILE A 1 103 ? 15.281 -1.246 -14.526 1.00 81.38 103 ILE A C 1
ATOM 769 O O . ILE A 1 103 ? 15.022 -1.055 -13.341 1.00 81.38 103 ILE A O 1
ATOM 773 N N . ILE A 1 104 ? 15.835 -0.307 -15.297 1.00 87.00 104 ILE A N 1
ATOM 774 C CA . ILE A 1 104 ? 16.200 1.024 -14.791 1.00 87.00 104 ILE A CA 1
ATOM 775 C C . ILE A 1 104 ? 14.952 1.760 -14.295 1.00 87.00 104 ILE A C 1
ATOM 777 O O . ILE A 1 104 ? 14.961 2.289 -13.188 1.00 87.00 104 ILE A O 1
ATOM 781 N N . THR A 1 105 ? 13.864 1.723 -15.072 1.00 86.50 105 THR A N 1
ATOM 782 C CA . THR A 1 105 ? 12.581 2.334 -14.707 1.00 86.50 105 THR A CA 1
ATOM 783 C C . THR A 1 105 ? 12.009 1.697 -13.445 1.00 86.50 105 THR A C 1
ATOM 785 O O . THR A 1 105 ? 11.621 2.413 -12.523 1.00 86.50 105 THR A O 1
ATOM 788 N N . LEU A 1 106 ? 12.038 0.363 -13.357 1.00 85.62 106 LEU A N 1
ATOM 789 C CA . LEU A 1 106 ? 11.553 -0.371 -12.189 1.00 85.62 106 LEU A CA 1
ATOM 790 C C . LEU A 1 106 ? 12.334 0.003 -10.921 1.00 85.62 106 LEU A C 1
ATOM 792 O O . LEU A 1 106 ? 11.731 0.347 -9.908 1.00 85.62 106 LEU A O 1
ATOM 796 N N . ILE A 1 107 ? 13.669 0.004 -10.979 1.00 86.56 107 ILE A N 1
ATOM 797 C CA . ILE A 1 107 ? 14.516 0.369 -9.834 1.00 86.56 107 ILE A CA 1
ATOM 798 C C . ILE A 1 107 ? 14.291 1.830 -9.438 1.00 86.56 107 ILE A C 1
ATOM 800 O O . ILE A 1 107 ? 14.129 2.112 -8.252 1.00 86.56 107 ILE A O 1
ATOM 804 N N . SER A 1 108 ? 14.237 2.755 -10.404 1.00 90.19 108 SER A N 1
ATOM 805 C CA . SER A 1 108 ? 13.987 4.170 -10.106 1.00 90.19 108 SER A CA 1
ATOM 806 C C . SER A 1 108 ? 12.622 4.390 -9.458 1.00 90.19 108 SER A C 1
ATOM 808 O O . SER A 1 108 ? 12.515 5.171 -8.516 1.00 90.19 108 SER A O 1
ATOM 810 N N . MET A 1 109 ? 11.599 3.658 -9.910 1.00 89.56 109 MET A N 1
ATOM 811 C CA . MET A 1 109 ? 10.248 3.743 -9.366 1.00 89.56 109 MET A CA 1
ATOM 812 C C . MET A 1 109 ? 10.200 3.206 -7.935 1.00 89.56 109 MET A C 1
ATOM 814 O O . MET A 1 109 ? 9.668 3.874 -7.054 1.00 89.56 109 MET A O 1
ATOM 818 N N . VAL A 1 110 ? 10.817 2.048 -7.676 1.00 88.25 110 VAL A N 1
ATOM 819 C CA . VAL A 1 110 ? 10.899 1.459 -6.330 1.00 88.25 110 VAL A CA 1
ATOM 820 C C . VAL A 1 110 ? 11.679 2.365 -5.376 1.00 88.25 110 VAL A C 1
ATOM 822 O O . VAL A 1 110 ? 11.244 2.581 -4.247 1.00 88.25 110 VAL A O 1
ATOM 825 N N . ALA A 1 111 ? 12.801 2.940 -5.818 1.00 89.56 111 ALA A N 1
ATOM 826 C CA . ALA A 1 111 ? 13.593 3.857 -5.001 1.00 89.56 111 ALA A CA 1
ATOM 827 C C . ALA A 1 111 ? 12.821 5.145 -4.674 1.00 89.56 111 ALA A C 1
ATOM 829 O O . ALA A 1 111 ? 12.761 5.548 -3.512 1.00 89.56 111 ALA A O 1
ATOM 830 N N . ALA A 1 112 ? 12.184 5.764 -5.675 1.00 93.38 112 ALA A N 1
ATOM 831 C CA . ALA A 1 112 ? 11.366 6.957 -5.481 1.00 93.38 112 ALA A CA 1
ATOM 832 C C . ALA A 1 112 ? 10.176 6.685 -4.546 1.00 93.38 112 ALA A C 1
ATOM 834 O O . ALA A 1 112 ? 9.931 7.465 -3.625 1.00 93.38 112 ALA A O 1
ATOM 835 N N . ALA A 1 113 ? 9.488 5.552 -4.727 1.00 89.06 113 ALA A N 1
ATOM 836 C CA . ALA A 1 113 ? 8.394 5.126 -3.859 1.00 89.06 113 ALA A CA 1
ATOM 837 C C . ALA A 1 113 ? 8.870 4.874 -2.421 1.00 89.06 113 ALA A C 1
ATOM 839 O O . ALA A 1 113 ? 8.229 5.333 -1.481 1.00 89.06 113 ALA A O 1
ATOM 840 N N . GLY A 1 114 ? 10.016 4.211 -2.235 1.00 89.94 114 GLY A N 1
ATOM 841 C CA . GLY A 1 114 ? 10.596 3.958 -0.916 1.00 89.94 114 GLY A CA 1
ATOM 842 C C . GLY A 1 114 ? 10.962 5.246 -0.174 1.00 89.94 114 GLY A C 1
ATOM 843 O O . GLY A 1 114 ? 10.580 5.421 0.983 1.00 89.94 114 GLY A O 1
ATOM 844 N N . ILE A 1 115 ? 11.636 6.186 -0.844 1.00 92.00 115 ILE A N 1
ATOM 845 C CA . ILE A 1 115 ? 11.970 7.500 -0.270 1.00 92.00 115 ILE A CA 1
ATOM 846 C C . ILE A 1 115 ? 10.689 8.272 0.071 1.00 92.00 115 ILE A C 1
ATOM 848 O O . ILE A 1 115 ? 10.553 8.793 1.180 1.00 92.00 115 ILE A O 1
ATOM 852 N N . GLY A 1 116 ? 9.727 8.299 -0.857 1.00 89.44 116 GLY A N 1
ATOM 853 C CA . GLY A 1 116 ? 8.426 8.930 -0.656 1.00 89.44 116 GLY A CA 1
ATOM 854 C C . GLY A 1 116 ? 7.656 8.330 0.520 1.00 89.44 116 GLY A C 1
ATOM 855 O O . GLY A 1 116 ? 7.076 9.075 1.305 1.00 89.44 116 GLY A O 1
ATOM 856 N N . ALA A 1 117 ? 7.705 7.009 0.702 1.00 87.50 117 ALA A N 1
ATOM 857 C CA . ALA A 1 117 ? 7.057 6.315 1.809 1.00 87.50 117 ALA A CA 1
ATOM 858 C C . ALA A 1 117 ? 7.712 6.636 3.158 1.00 87.50 117 ALA A C 1
ATOM 860 O O . ALA A 1 117 ? 6.999 6.918 4.116 1.00 87.50 117 ALA A O 1
ATOM 861 N N . VAL A 1 118 ? 9.047 6.652 3.248 1.00 87.94 118 VAL A N 1
ATOM 862 C CA . VAL A 1 118 ? 9.757 6.973 4.501 1.00 87.94 118 VAL A CA 1
ATOM 863 C C . VAL A 1 118 ? 9.466 8.408 4.946 1.00 87.94 118 VAL A C 1
ATOM 865 O O . VAL A 1 118 ? 9.128 8.644 6.107 1.00 87.94 118 VAL A O 1
ATOM 868 N N . ILE A 1 119 ? 9.550 9.367 4.021 1.00 89.62 119 ILE A N 1
ATOM 869 C CA . ILE A 1 119 ? 9.274 10.779 4.316 1.00 89.62 119 ILE A CA 1
ATOM 870 C C . ILE A 1 119 ? 7.778 10.978 4.592 1.00 89.62 119 ILE A C 1
ATOM 872 O O . ILE A 1 119 ? 7.393 11.589 5.592 1.00 89.62 119 ILE A O 1
ATOM 876 N N . GLY A 1 120 ? 6.927 10.427 3.727 1.00 85.75 120 GLY A N 1
ATOM 877 C CA . GLY A 1 120 ? 5.478 10.558 3.794 1.00 85.75 120 GLY A CA 1
ATOM 878 C C . GLY A 1 120 ? 4.886 9.942 5.057 1.00 85.75 120 GLY A C 1
ATOM 879 O O . GLY A 1 120 ? 4.057 10.580 5.699 1.00 85.75 120 GLY A O 1
ATOM 880 N N . ALA A 1 121 ? 5.346 8.760 5.478 1.00 81.88 121 ALA A N 1
ATOM 881 C CA . ALA A 1 121 ? 4.849 8.094 6.682 1.00 81.88 121 ALA A CA 1
ATOM 882 C C . ALA A 1 121 ? 5.078 8.939 7.943 1.00 81.88 121 ALA A C 1
ATOM 884 O O . ALA A 1 121 ? 4.177 9.058 8.772 1.00 81.88 121 ALA A O 1
ATOM 885 N N . GLY A 1 122 ? 6.244 9.585 8.068 1.00 81.06 122 GLY A N 1
ATOM 886 C CA . GLY A 1 122 ? 6.549 10.459 9.204 1.00 81.06 122 GLY A CA 1
ATOM 887 C C . GLY A 1 122 ? 5.670 11.713 9.270 1.00 81.06 122 GLY A C 1
ATOM 888 O O . GLY A 1 122 ? 5.363 12.194 10.364 1.00 81.06 122 GLY A O 1
ATOM 889 N N . ILE A 1 123 ? 5.245 12.229 8.113 1.00 84.88 123 ILE A N 1
ATOM 890 C CA . ILE A 1 123 ? 4.321 13.365 8.014 1.00 84.88 123 ILE A CA 1
ATOM 891 C C . ILE A 1 123 ? 2.896 12.899 8.323 1.00 84.88 123 ILE A C 1
ATOM 893 O O . ILE A 1 123 ? 2.249 13.448 9.212 1.00 84.88 123 ILE A O 1
ATOM 897 N N . VAL A 1 124 ? 2.425 11.856 7.633 1.00 80.25 124 VAL A N 1
ATOM 898 C CA . VAL A 1 124 ? 1.054 11.335 7.742 1.00 80.25 124 VAL A CA 1
ATOM 899 C C . VAL A 1 124 ? 0.748 10.843 9.157 1.00 80.25 124 VAL A C 1
ATOM 901 O O . VAL A 1 124 ? -0.348 11.094 9.647 1.00 80.25 124 VAL A O 1
ATOM 904 N N . ALA A 1 125 ? 1.717 10.249 9.861 1.00 77.75 125 ALA A N 1
ATOM 905 C CA . ALA A 1 125 ? 1.543 9.792 11.243 1.00 77.75 125 ALA A CA 1
ATOM 906 C C . ALA A 1 125 ? 1.200 10.914 12.245 1.00 77.75 125 ALA A C 1
ATOM 908 O O . ALA A 1 125 ? 0.720 10.626 13.340 1.00 77.75 125 ALA A O 1
ATOM 909 N N . LYS A 1 126 ? 1.447 12.185 11.898 1.00 81.88 126 LYS A N 1
ATOM 910 C CA . LYS A 1 126 ? 1.166 13.352 12.753 1.00 81.88 126 LYS A CA 1
ATOM 911 C C . LYS A 1 126 ? -0.107 14.103 12.356 1.00 81.88 126 LYS A C 1
ATOM 913 O O . LYS A 1 126 ? -0.492 15.044 13.047 1.00 81.88 126 LYS A O 1
ATOM 918 N N . LEU A 1 127 ? -0.733 13.741 11.237 1.00 80.31 127 LEU A N 1
ATOM 919 C CA . LEU A 1 127 ? -1.902 14.438 10.710 1.00 80.31 127 LEU A CA 1
ATOM 920 C C . LEU A 1 127 ? -3.200 13.881 11.295 1.00 80.31 127 LEU A C 1
ATOM 922 O O . LEU A 1 127 ? -3.309 12.704 11.628 1.00 80.31 127 LEU A O 1
ATOM 926 N N . SER A 1 128 ? -4.214 14.743 11.385 1.00 82.50 128 SER A N 1
ATOM 927 C CA . SER A 1 128 ? -5.563 14.312 11.756 1.00 82.50 128 SER A CA 1
ATOM 928 C C . SER A 1 128 ? -6.203 13.484 10.636 1.00 82.50 128 SER A C 1
ATOM 930 O O . SER A 1 128 ? -5.947 13.727 9.455 1.00 82.50 128 SER A O 1
ATOM 932 N N . GLU A 1 129 ? -7.096 12.558 10.989 1.00 73.94 129 GLU A N 1
ATOM 933 C CA . GLU A 1 129 ? -7.827 11.709 10.031 1.00 73.94 129 GLU A CA 1
ATOM 934 C C . GLU A 1 129 ? -8.518 12.517 8.928 1.00 73.94 129 GLU A C 1
ATOM 936 O O . GLU A 1 129 ? -8.452 12.159 7.755 1.00 73.94 129 GLU A O 1
ATOM 941 N N . LYS A 1 130 ? -9.129 13.655 9.287 1.00 77.38 130 LYS A N 1
ATOM 942 C CA . LYS A 1 130 ? -9.793 14.550 8.329 1.00 77.38 130 LYS A CA 1
ATOM 943 C C . LYS A 1 130 ? -8.811 15.137 7.321 1.00 77.38 130 LYS A C 1
ATOM 945 O O . LYS A 1 130 ? -9.127 15.225 6.138 1.00 77.38 130 LYS A O 1
ATOM 950 N N . THR A 1 131 ? -7.620 15.525 7.776 1.00 80.62 131 THR A N 1
ATOM 951 C CA . THR A 1 131 ? -6.565 16.043 6.898 1.00 80.62 131 THR A CA 1
ATOM 952 C C . THR A 1 131 ? -6.073 14.954 5.952 1.00 80.62 131 THR A C 1
ATOM 954 O O . THR A 1 131 ? -5.917 15.215 4.762 1.00 80.62 131 THR A O 1
ATOM 957 N N . ILE A 1 132 ? -5.883 13.730 6.455 1.00 78.25 132 ILE A N 1
ATOM 958 C CA . ILE A 1 132 ? -5.490 12.575 5.638 1.00 78.25 132 ILE A CA 1
ATOM 959 C C . ILE A 1 132 ? -6.548 12.305 4.566 1.00 78.25 132 ILE A C 1
ATOM 961 O O . ILE A 1 132 ? -6.201 12.236 3.394 1.00 78.25 132 ILE A O 1
ATOM 965 N N . GLN A 1 133 ? -7.829 12.232 4.935 1.00 74.06 133 GLN A N 1
ATOM 966 C CA . GLN A 1 133 ? -8.930 11.994 3.994 1.00 74.06 133 GLN A CA 1
ATOM 967 C C . GLN A 1 133 ? -9.028 13.080 2.919 1.00 74.06 133 GLN A C 1
ATOM 969 O O . GLN A 1 133 ? -9.156 12.756 1.740 1.00 74.06 133 GLN A O 1
ATOM 974 N N . LEU A 1 134 ? -8.931 14.358 3.303 1.00 81.44 134 LEU A N 1
ATOM 975 C CA . LEU A 1 134 ? -8.975 15.466 2.348 1.00 81.44 134 LEU A CA 1
ATOM 976 C C . LEU A 1 134 ? -7.787 15.407 1.380 1.00 81.44 134 LEU A C 1
ATOM 978 O O . LEU A 1 134 ? -7.962 15.559 0.174 1.00 81.44 134 LEU A O 1
ATOM 982 N N . THR A 1 135 ? -6.591 15.135 1.903 1.00 82.06 135 THR A N 1
ATOM 983 C CA . THR A 1 135 ? -5.365 15.040 1.100 1.00 82.06 135 THR A CA 1
ATOM 984 C C . THR A 1 135 ? -5.438 13.856 0.138 1.00 82.06 135 THR A C 1
ATOM 986 O O . THR A 1 135 ? -5.145 14.014 -1.045 1.00 82.06 135 THR A O 1
ATOM 989 N N . MET A 1 136 ? -5.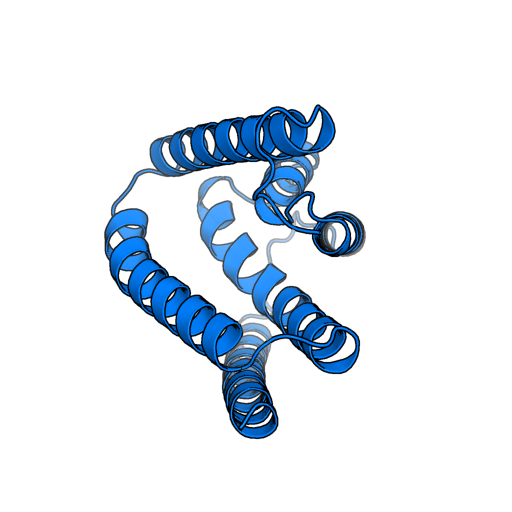899 12.692 0.613 1.00 77.88 136 MET A N 1
ATOM 990 C CA . MET A 1 136 ? -6.120 11.508 -0.219 1.00 77.88 136 MET A CA 1
ATOM 991 C C . MET A 1 136 ? -7.148 11.802 -1.316 1.00 77.88 136 MET A C 1
ATOM 993 O O . MET A 1 136 ? -6.894 11.513 -2.478 1.00 77.88 136 MET A O 1
ATOM 997 N N . GLY A 1 137 ? -8.271 12.443 -0.975 1.00 78.31 137 GLY A N 1
ATOM 998 C CA . GLY A 1 137 ? -9.308 12.826 -1.934 1.00 78.31 137 GLY A CA 1
ATOM 999 C C . GLY A 1 137 ? -8.788 13.752 -3.036 1.00 78.31 137 GLY A C 1
ATOM 1000 O O . GLY A 1 137 ? -9.039 13.502 -4.212 1.00 78.31 137 GLY A O 1
ATOM 1001 N N . ILE A 1 138 ? -8.007 14.777 -2.681 1.00 84.94 138 ILE A N 1
ATOM 1002 C CA . ILE A 1 138 ? -7.380 15.685 -3.657 1.00 84.94 138 ILE A CA 1
ATOM 1003 C C . ILE A 1 138 ? -6.382 14.930 -4.546 1.00 84.94 138 ILE A C 1
ATOM 1005 O O . ILE A 1 138 ? -6.380 15.117 -5.765 1.00 84.94 138 ILE A O 1
ATOM 1009 N N . ALA A 1 139 ? -5.563 14.048 -3.967 1.00 82.50 139 ALA A N 1
ATOM 1010 C CA . ALA A 1 139 ? -4.612 13.233 -4.720 1.00 82.50 139 ALA A CA 1
ATOM 1011 C C . ALA A 1 139 ? -5.321 12.303 -5.721 1.00 82.50 139 ALA A C 1
ATOM 1013 O O . ALA A 1 139 ? -4.906 12.196 -6.875 1.00 82.50 139 ALA A O 1
ATOM 1014 N N . LEU A 1 140 ? -6.431 11.685 -5.312 1.00 78.44 140 LEU A N 1
ATOM 1015 C CA . LEU A 1 140 ? -7.238 10.805 -6.157 1.00 78.44 140 LEU A CA 1
ATOM 1016 C C . LEU A 1 140 ? -7.943 11.570 -7.277 1.00 78.44 140 LEU A C 1
ATOM 1018 O O . LEU A 1 140 ? -7.921 11.116 -8.415 1.00 78.44 140 LEU A O 1
ATOM 1022 N N . LEU A 1 141 ? -8.508 12.748 -6.992 1.00 85.19 141 LEU A N 1
ATOM 1023 C CA . LEU A 1 141 ? -9.099 13.611 -8.021 1.00 85.19 141 LEU A CA 1
ATOM 1024 C C . LEU A 1 141 ? -8.057 14.044 -9.053 1.00 85.19 141 LEU A C 1
ATOM 1026 O O . LEU A 1 141 ? -8.317 14.006 -10.254 1.00 85.19 141 LEU A O 1
ATOM 1030 N N . THR A 1 142 ? -6.860 14.400 -8.587 1.00 85.81 142 THR A N 1
ATOM 1031 C CA . THR A 1 142 ? -5.737 14.748 -9.466 1.00 85.81 142 THR A CA 1
ATOM 1032 C C . THR A 1 142 ? -5.347 13.556 -10.337 1.00 85.81 142 THR A C 1
ATOM 1034 O O . THR A 1 142 ? -5.203 13.693 -11.548 1.00 85.81 142 THR A O 1
ATOM 1037 N N . THR A 1 143 ? -5.244 12.365 -9.747 1.00 81.19 143 THR A N 1
ATOM 1038 C CA . THR A 1 143 ? -4.907 11.128 -10.467 1.00 81.19 143 THR A CA 1
ATOM 1039 C C . THR A 1 143 ? -5.973 10.776 -11.503 1.00 81.19 143 THR A C 1
ATOM 1041 O O . THR A 1 143 ? -5.639 10.516 -12.656 1.00 81.19 143 THR A O 1
ATOM 1044 N N . ALA A 1 144 ? -7.254 10.852 -11.139 1.00 81.56 144 ALA A N 1
ATOM 1045 C CA . ALA A 1 144 ? -8.368 10.629 -12.054 1.00 81.56 144 ALA A CA 1
ATOM 1046 C C . ALA A 1 144 ? -8.338 11.616 -13.231 1.00 81.56 144 ALA A C 1
ATOM 1048 O O . ALA A 1 144 ? -8.511 11.208 -14.379 1.00 81.56 144 ALA A O 1
ATOM 1049 N N . PHE A 1 145 ? -8.051 12.896 -12.970 1.00 85.56 145 PHE A N 1
ATOM 1050 C CA . PHE A 1 145 ? -7.895 13.905 -14.017 1.00 85.56 145 PHE A CA 1
ATOM 1051 C C . PHE A 1 145 ? -6.721 13.596 -14.954 1.00 85.56 145 PHE A C 1
ATOM 1053 O O . PHE A 1 145 ? -6.869 13.699 -16.174 1.00 85.56 145 PHE A O 1
ATOM 1060 N N . LEU A 1 146 ? -5.571 13.183 -14.411 1.00 83.44 146 LEU A N 1
ATOM 1061 C CA . LEU A 1 146 ? -4.414 12.778 -15.209 1.00 83.44 146 LEU A CA 1
ATOM 1062 C C . LEU A 1 146 ? -4.756 11.571 -16.087 1.00 83.44 146 LEU A C 1
ATOM 1064 O O . LEU A 1 146 ? -4.586 11.638 -17.302 1.00 83.44 146 LEU A O 1
ATOM 1068 N N . MET A 1 147 ? -5.312 10.504 -15.510 1.00 79.25 147 MET A N 1
ATOM 1069 C CA . MET A 1 147 ? -5.720 9.308 -16.255 1.00 79.25 147 MET A CA 1
ATOM 1070 C C . MET A 1 147 ? -6.726 9.637 -17.367 1.00 79.25 147 MET A C 1
ATOM 1072 O O . MET A 1 147 ? -6.580 9.162 -18.494 1.00 79.25 147 MET A O 1
ATOM 1076 N N . PHE A 1 148 ? -7.715 10.489 -17.082 1.00 83.25 148 PHE A N 1
ATOM 1077 C CA . PHE A 1 148 ? -8.704 10.939 -18.063 1.00 83.25 148 PHE A CA 1
ATOM 1078 C C . PHE A 1 148 ? -8.066 11.761 -19.193 1.00 83.25 148 PHE A C 1
ATOM 1080 O O . PHE A 1 148 ? -8.339 11.521 -20.369 1.00 83.25 148 PHE A O 1
ATOM 1087 N N . SER A 1 149 ? -7.144 12.664 -18.851 1.00 83.25 149 SER A N 1
ATOM 1088 C CA . SER A 1 149 ? -6.365 13.446 -19.821 1.00 83.25 149 SER A CA 1
ATOM 1089 C C . SER A 1 149 ? -5.484 12.556 -20.704 1.00 83.25 149 SER A C 1
ATOM 1091 O O . SER A 1 149 ? -5.338 12.820 -21.897 1.00 83.25 149 SER A O 1
ATOM 1093 N N . GLY A 1 150 ? -4.936 11.471 -20.147 1.00 76.94 150 GLY A N 1
ATOM 1094 C CA . GLY A 1 150 ? -4.217 10.445 -20.903 1.00 76.94 150 GLY A CA 1
ATOM 1095 C C . GLY A 1 150 ? -5.115 9.728 -21.916 1.00 76.94 150 GLY A C 1
ATOM 1096 O O . GLY A 1 150 ? -4.729 9.568 -23.071 1.00 76.94 150 GLY A O 1
ATOM 1097 N N . LYS A 1 151 ? -6.350 9.368 -21.534 1.00 77.25 151 LYS A N 1
ATOM 1098 C CA . LYS A 1 151 ? -7.329 8.739 -22.446 1.00 77.25 151 LYS A CA 1
ATOM 1099 C C . LYS A 1 151 ? -7.823 9.674 -23.556 1.00 77.25 151 LYS A C 1
ATOM 1101 O O . LYS A 1 151 ? -8.117 9.198 -24.647 1.00 77.25 151 LYS A O 1
ATOM 1106 N N . LEU A 1 152 ? -7.883 10.982 -23.302 1.00 79.75 152 LEU A N 1
ATOM 1107 C CA . LEU A 1 152 ? -8.225 12.013 -24.294 1.00 79.75 152 LEU A CA 1
ATOM 1108 C C . LEU A 1 152 ? -7.053 12.401 -25.214 1.00 79.75 152 LEU A C 1
ATOM 1110 O O . LEU A 1 152 ? -7.232 13.215 -26.119 1.00 79.75 152 LEU A O 1
ATOM 1114 N N . GLY A 1 153 ? -5.855 11.853 -24.985 1.00 73.94 153 GLY A N 1
ATOM 1115 C CA . GLY A 1 153 ? -4.655 12.176 -25.760 1.00 73.94 153 GLY A CA 1
ATOM 1116 C C . GLY A 1 153 ? -4.066 13.559 -25.464 1.00 73.94 153 GLY A C 1
ATOM 1117 O O . GLY A 1 153 ? -3.184 14.012 -26.187 1.00 73.94 153 GLY A O 1
ATOM 1118 N N . TRP A 1 154 ? -4.520 14.238 -24.406 1.00 75.81 154 TRP A N 1
ATOM 1119 C CA . TRP A 1 154 ? -3.991 15.546 -23.997 1.00 75.81 154 TRP A CA 1
ATOM 1120 C C . TRP A 1 154 ? -2.585 15.442 -23.400 1.00 75.81 154 TRP A C 1
ATOM 1122 O O . TRP A 1 154 ? -1.805 16.388 -23.473 1.00 75.81 154 TRP A O 1
ATOM 1132 N N . ILE A 1 155 ? -2.250 14.286 -22.821 1.00 70.31 155 ILE A N 1
ATOM 1133 C CA . ILE A 1 155 ? -0.928 13.983 -22.271 1.00 70.31 155 ILE A CA 1
ATOM 1134 C C . ILE A 1 155 ? -0.458 12.660 -22.879 1.00 70.31 155 ILE A C 1
ATOM 1136 O O . ILE A 1 155 ? -0.910 11.590 -22.483 1.00 70.31 155 ILE A O 1
ATOM 1140 N N . ALA A 1 156 ? 0.484 12.731 -23.821 1.00 56.12 156 ALA A N 1
ATOM 1141 C CA . ALA A 1 156 ? 1.022 11.572 -24.543 1.00 56.12 156 ALA A CA 1
ATOM 1142 C C . ALA A 1 156 ? 1.931 10.647 -23.694 1.00 56.12 156 ALA A C 1
ATOM 1144 O O . ALA A 1 156 ? 2.485 9.685 -24.213 1.00 56.12 156 ALA A O 1
ATOM 1145 N N . GLY A 1 157 ? 2.120 10.942 -22.402 1.00 61.00 157 GLY A N 1
ATOM 1146 C CA . GLY A 1 157 ? 3.154 10.333 -21.552 1.00 61.00 157 GLY A CA 1
ATOM 1147 C C . GLY A 1 157 ? 2.665 9.515 -20.354 1.00 61.00 157 GLY A C 1
ATOM 1148 O O . GLY A 1 157 ? 3.489 9.148 -19.525 1.00 61.00 157 GLY A O 1
ATOM 1149 N N . LEU A 1 158 ? 1.364 9.231 -20.224 1.00 56.06 158 LEU A N 1
ATOM 1150 C CA . LEU A 1 158 ? 0.814 8.488 -19.072 1.00 56.06 158 LEU A CA 1
ATOM 1151 C C . LEU A 1 158 ? 0.780 6.956 -19.252 1.00 56.06 158 LEU A C 1
ATOM 1153 O O . LEU A 1 158 ? 0.087 6.267 -18.510 1.00 56.06 158 LEU A O 1
ATOM 1157 N N . GLY A 1 159 ? 1.579 6.430 -20.185 1.00 49.69 159 GLY A N 1
ATOM 1158 C CA . GLY A 1 159 ? 1.782 4.995 -20.395 1.00 49.69 159 GLY A CA 1
ATOM 1159 C C . GLY A 1 159 ? 0.998 4.436 -21.585 1.00 49.69 159 GLY A C 1
ATOM 1160 O O . GLY A 1 159 ? -0.232 4.455 -21.600 1.00 49.69 159 GLY A O 1
ATOM 1161 N N . THR A 1 160 ? 1.747 3.932 -22.567 1.00 36.72 160 THR A N 1
ATOM 1162 C CA . THR A 1 160 ? 1.367 2.829 -23.465 1.00 36.72 160 THR A CA 1
ATOM 1163 C C . THR A 1 160 ? 2.057 1.571 -22.981 1.00 36.72 160 THR A C 1
ATOM 1165 O O . THR A 1 160 ? 3.266 1.704 -22.665 1.00 36.72 160 THR A O 1
#

Secondary structure (DSSP, 8-state):
-HHHHHHHHHHHHHHHHHHHHHHHHHTGGGS-TT--HHHHHHHHHHHHHHHHTTS-SHHHHHHHHHHTT-S-TTTHHHHHHHHHHHHHHHHHHHHHHHS---HHHHHHHHHHHHHHHHHHHHHHTTS-HHHHHHHHHHHHHHHHHHHHHHHTTS-TTS--

Radius of gyration: 17.35 Å; chains: 1; bounding box: 40×31×47 Å

Sequence (160 aa):
MIAGILCALGVLTIGFAGYFLKDLLAKKDNLEKDTNFAIAAGIGFVTNFFDTLGIGSFAPMTALLRGFKQIHDRVIPGTLNVSCTIPVAAEAFIFIAVIEVKIITLISMVAAAGIGAVIGAGIVAKLSEKTIQLTMGIALLTTAFLMFSGKLGWIAGLGT

Organism: NCBI:txid412755